Protein AF-A0A7Y5M8R0-F1 (afdb_monomer)

Structure (mmCIF, N/CA/C/O backbone):
data_AF-A0A7Y5M8R0-F1
#
_entry.id   AF-A0A7Y5M8R0-F1
#
loop_
_atom_site.group_PDB
_atom_site.id
_atom_site.type_symbol
_atom_site.label_atom_id
_atom_site.label_alt_id
_atom_site.label_comp_id
_atom_site.label_asym_id
_atom_site.label_entity_id
_atom_site.label_seq_id
_atom_site.pdbx_PDB_ins_code
_atom_site.Cartn_x
_atom_site.Cartn_y
_atom_site.Cartn_z
_atom_site.occupancy
_atom_site.B_iso_or_equiv
_atom_site.auth_seq_id
_atom_site.auth_comp_id
_atom_site.auth_asym_id
_atom_site.auth_atom_id
_atom_site.pdbx_PDB_model_num
ATOM 1 N N . MET A 1 1 ? 27.060 -22.465 -13.933 1.00 41.88 1 MET A N 1
ATOM 2 C CA . MET A 1 1 ? 26.010 -23.470 -13.664 1.00 41.88 1 MET A CA 1
ATOM 3 C C . MET A 1 1 ? 25.171 -22.949 -12.513 1.00 41.88 1 MET A C 1
ATOM 5 O O . MET A 1 1 ? 25.688 -22.866 -11.409 1.00 41.88 1 MET A O 1
ATOM 9 N N . ILE A 1 2 ? 23.947 -22.496 -12.781 1.00 38.47 2 ILE A N 1
ATOM 10 C CA . ILE A 1 2 ? 23.033 -21.971 -11.759 1.00 38.47 2 ILE A CA 1
ATOM 11 C C . ILE A 1 2 ? 21.896 -22.988 -11.660 1.00 38.47 2 ILE A C 1
ATOM 13 O O . ILE A 1 2 ? 21.140 -23.151 -12.614 1.00 38.47 2 ILE A O 1
ATOM 17 N N . SER A 1 3 ? 21.824 -23.717 -10.549 1.00 40.09 3 SER A N 1
ATOM 18 C CA . SER A 1 3 ? 20.768 -24.698 -10.295 1.00 40.09 3 SER A CA 1
ATOM 19 C C . SER A 1 3 ? 19.649 -24.031 -9.504 1.00 40.09 3 SER A C 1
ATOM 21 O O . SER A 1 3 ? 19.800 -23.750 -8.318 1.00 40.09 3 SER A O 1
ATOM 23 N N . ASN A 1 4 ? 18.526 -23.775 -10.170 1.00 38.38 4 ASN A N 1
ATOM 24 C CA . ASN A 1 4 ? 17.281 -23.347 -9.545 1.00 38.38 4 ASN A CA 1
ATOM 25 C C . ASN A 1 4 ? 16.578 -24.578 -8.951 1.00 38.38 4 ASN A C 1
ATOM 27 O O . ASN A 1 4 ? 15.996 -25.376 -9.687 1.00 38.38 4 ASN A O 1
ATOM 31 N N . VAL A 1 5 ? 16.644 -24.761 -7.630 1.00 44.31 5 VAL A N 1
ATOM 32 C CA . VAL A 1 5 ? 15.875 -25.808 -6.942 1.00 44.31 5 VAL A CA 1
ATOM 33 C C . VAL A 1 5 ? 14.442 -25.309 -6.771 1.00 44.31 5 VAL A C 1
ATOM 35 O O . VAL A 1 5 ? 14.124 -24.558 -5.857 1.00 44.31 5 VAL A O 1
ATOM 38 N N . THR A 1 6 ? 13.574 -25.723 -7.691 1.00 40.47 6 THR A N 1
ATOM 39 C CA . THR A 1 6 ? 12.118 -25.664 -7.526 1.00 40.47 6 THR A CA 1
ATOM 40 C C . THR A 1 6 ? 11.684 -26.905 -6.754 1.00 40.47 6 THR A C 1
ATOM 42 O O . THR A 1 6 ? 11.589 -27.989 -7.324 1.00 40.47 6 THR A O 1
ATOM 45 N N . SER A 1 7 ? 11.434 -26.772 -5.454 1.00 42.22 7 SER A N 1
ATOM 46 C CA . SER A 1 7 ? 10.767 -27.813 -4.667 1.00 42.22 7 SER A CA 1
ATOM 47 C C . SER A 1 7 ? 9.255 -27.600 -4.712 1.00 42.22 7 SER A C 1
ATOM 49 O O . SER A 1 7 ? 8.681 -26.898 -3.883 1.00 42.22 7 SER A O 1
ATOM 51 N N . SER A 1 8 ? 8.626 -28.221 -5.708 1.00 45.88 8 SER A N 1
ATOM 52 C CA . SER A 1 8 ? 7.204 -28.559 -5.687 1.00 45.88 8 SER A CA 1
ATOM 53 C C . SER A 1 8 ? 7.014 -29.805 -4.821 1.00 45.88 8 SER A C 1
ATOM 55 O O . SER A 1 8 ? 7.365 -30.901 -5.252 1.00 45.88 8 SER A O 1
ATOM 57 N N . THR A 1 9 ? 6.410 -29.650 -3.642 1.00 41.56 9 THR A N 1
ATOM 58 C CA . THR A 1 9 ? 5.812 -30.769 -2.901 1.00 41.56 9 THR A CA 1
ATOM 59 C C . THR A 1 9 ? 4.355 -30.442 -2.629 1.00 41.56 9 THR A C 1
ATOM 61 O O . THR A 1 9 ? 4.031 -29.489 -1.923 1.00 41.56 9 THR A O 1
ATOM 64 N N . ALA A 1 10 ? 3.486 -31.242 -3.236 1.00 45.47 10 ALA A N 1
ATOM 65 C CA . ALA A 1 10 ? 2.049 -31.195 -3.075 1.00 45.47 10 ALA A CA 1
ATOM 66 C C . ALA A 1 10 ? 1.599 -31.972 -1.820 1.00 45.47 10 ALA A C 1
ATOM 68 O O . ALA A 1 10 ? 2.139 -33.028 -1.505 1.00 45.47 10 ALA A O 1
ATOM 69 N N . THR A 1 11 ? 0.548 -31.441 -1.192 1.00 42.47 11 THR A N 1
ATOM 70 C CA . THR A 1 11 ? -0.554 -32.149 -0.515 1.00 42.47 11 THR A CA 1
ATOM 71 C C . THR A 1 11 ? -0.251 -33.002 0.724 1.00 42.47 11 THR A C 1
ATOM 73 O O . THR A 1 11 ? 0.111 -34.170 0.646 1.00 42.47 11 THR A O 1
ATOM 76 N N . GLY A 1 12 ? -0.618 -32.457 1.886 1.00 36.09 12 GLY A N 1
ATOM 77 C CA . GLY A 1 12 ? -0.886 -33.213 3.108 1.00 36.09 12 GLY A CA 1
ATOM 78 C C . GLY A 1 12 ? -1.803 -32.400 4.012 1.00 36.09 12 GLY A C 1
ATOM 79 O O . GLY A 1 12 ? -1.357 -31.462 4.663 1.00 36.09 12 GLY A O 1
ATOM 80 N N . GLY A 1 13 ? -3.100 -32.708 3.988 1.00 51.28 13 GLY A N 1
ATOM 81 C CA . GLY A 1 13 ? -4.104 -32.026 4.791 1.00 51.28 13 GLY A CA 1
ATOM 82 C C . GLY A 1 13 ? -3.885 -32.245 6.283 1.00 51.28 13 GLY A C 1
ATOM 83 O O . GLY A 1 13 ? -3.989 -33.361 6.781 1.00 51.28 13 GLY A O 1
ATOM 84 N N . THR A 1 14 ? -3.679 -31.153 7.003 1.00 36.19 14 THR A N 1
ATOM 85 C CA . THR A 1 14 ? -4.077 -31.028 8.399 1.00 36.19 14 THR A CA 1
ATOM 86 C C . THR A 1 14 ? -4.896 -29.753 8.498 1.00 36.19 14 THR A C 1
ATOM 88 O O . THR A 1 14 ? -4.378 -28.640 8.542 1.00 36.19 14 THR A O 1
ATOM 91 N N . SER A 1 15 ? -6.218 -29.918 8.486 1.00 46.97 15 SER A N 1
ATOM 92 C CA . SER A 1 15 ? -7.148 -28.900 8.957 1.00 46.97 15 SER A CA 1
ATOM 93 C C . SER A 1 15 ? -6.872 -28.678 10.442 1.00 46.97 15 SER A C 1
ATOM 95 O O . SER A 1 15 ? -7.525 -29.254 11.309 1.00 4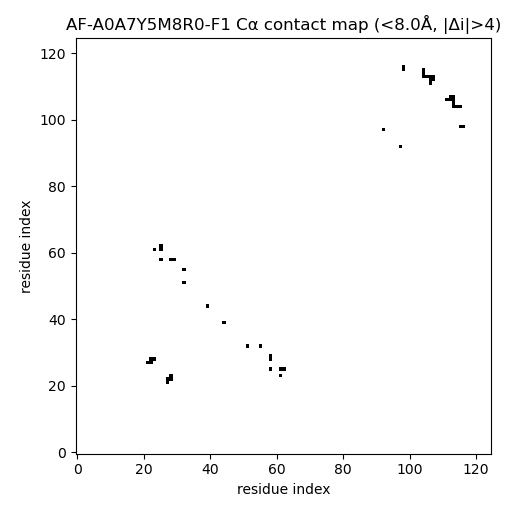6.97 15 SER A O 1
ATOM 97 N N . ALA A 1 16 ? -5.871 -27.853 10.742 1.00 42.53 16 ALA A N 1
ATOM 98 C CA . ALA A 1 16 ? -5.791 -27.174 12.014 1.00 42.53 16 ALA A CA 1
ATOM 99 C C . ALA A 1 16 ? -6.979 -26.212 12.031 1.00 42.53 16 ALA A C 1
ATOM 101 O O . ALA A 1 16 ? -6.909 -25.092 11.531 1.00 42.53 16 ALA A O 1
ATOM 102 N N . SER A 1 17 ? -8.108 -26.704 12.542 1.00 43.88 17 SER A N 1
ATOM 103 C CA . SER A 1 17 ? -9.172 -25.857 13.051 1.00 43.88 17 SER A CA 1
ATOM 104 C C . SER A 1 17 ? -8.525 -24.978 14.111 1.00 43.88 17 SER A C 1
ATOM 106 O O . SER A 1 17 ? -8.419 -25.372 15.272 1.00 43.88 17 SER A O 1
ATOM 108 N N . ALA A 1 18 ? -8.043 -23.809 13.696 1.00 46.41 18 ALA A N 1
ATOM 109 C CA . ALA A 1 18 ? -7.766 -22.718 14.596 1.00 46.41 18 ALA A CA 1
ATOM 110 C C . ALA A 1 18 ? -9.096 -22.445 15.297 1.00 46.41 18 ALA A C 1
ATOM 112 O O . ALA A 1 18 ? -10.004 -21.836 14.736 1.00 46.41 18 ALA A O 1
ATOM 113 N N . LYS A 1 19 ? -9.252 -22.988 16.508 1.00 43.91 19 LYS A N 1
ATOM 114 C CA . LYS A 1 19 ? -10.160 -22.402 17.478 1.00 43.91 19 LYS A CA 1
ATOM 115 C C . LYS A 1 19 ? -9.631 -20.990 17.659 1.00 43.91 19 LYS A C 1
ATOM 117 O O . LYS A 1 19 ? -8.659 -20.782 18.374 1.00 43.91 19 LYS A O 1
ATOM 122 N N . THR A 1 20 ? -10.218 -20.052 16.931 1.00 45.03 20 THR A N 1
ATOM 123 C CA . THR A 1 20 ? -10.141 -18.642 17.266 1.00 45.03 20 THR A CA 1
ATOM 124 C C . THR A 1 20 ? -10.709 -18.552 18.670 1.00 45.03 20 THR A C 1
ATOM 126 O O . THR A 1 20 ? -11.923 -18.648 18.858 1.00 45.03 20 THR A O 1
ATOM 129 N N . ASP A 1 21 ? -9.821 -18.503 19.661 1.00 45.25 21 ASP A N 1
ATOM 130 C CA . ASP A 1 21 ? -10.183 -18.235 21.038 1.00 45.25 21 ASP A CA 1
ATOM 131 C C . ASP A 1 21 ? -11.029 -16.964 21.033 1.00 45.25 21 ASP A C 1
ATOM 133 O O . ASP A 1 21 ? -10.542 -15.855 20.814 1.00 45.25 21 ASP A O 1
ATOM 137 N N . SER A 1 22 ? -12.330 -17.122 21.274 1.00 51.50 22 SER A N 1
ATOM 138 C CA . SER A 1 22 ? -13.305 -16.027 21.336 1.00 51.50 22 SER A CA 1
ATOM 139 C C . SER A 1 22 ? -13.037 -15.059 22.504 1.00 51.50 22 SER A C 1
ATOM 141 O O . SER A 1 22 ? -13.863 -14.206 22.811 1.00 51.50 22 SER A O 1
ATOM 143 N N . ALA A 1 23 ? -11.897 -15.209 23.184 1.00 51.47 23 ALA A N 1
ATOM 144 C CA . ALA A 1 23 ? -11.380 -14.322 24.213 1.00 51.47 23 ALA A CA 1
ATOM 145 C C . ALA A 1 23 ? -10.637 -13.101 23.638 1.00 51.47 23 ALA A C 1
ATOM 147 O O . ALA A 1 23 ? -10.483 -12.116 24.354 1.00 51.47 23 ALA A O 1
ATOM 148 N N . THR A 1 24 ? -10.202 -13.134 22.372 1.00 53.84 24 THR A N 1
ATOM 149 C CA . THR A 1 24 ? -9.476 -12.017 21.726 1.00 53.84 24 THR A CA 1
ATOM 150 C C . THR A 1 24 ? -10.305 -11.309 20.655 1.00 53.84 24 THR A C 1
ATOM 152 O O . THR A 1 24 ? -9.787 -10.447 19.954 1.00 53.84 24 THR A O 1
ATOM 155 N N . ASP A 1 25 ? -11.587 -11.652 20.511 1.00 66.38 25 ASP A N 1
ATOM 156 C CA . ASP A 1 25 ? -12.465 -10.962 19.572 1.00 66.38 25 ASP A CA 1
ATOM 157 C C . ASP A 1 25 ? -12.950 -9.635 20.196 1.00 66.38 25 ASP A C 1
ATOM 159 O O . ASP A 1 25 ? -13.729 -9.661 21.160 1.00 66.38 25 ASP A O 1
ATOM 163 N N . PRO A 1 26 ? -12.503 -8.470 19.686 1.00 63.50 26 PRO A N 1
ATOM 164 C CA . PRO A 1 26 ? -12.939 -7.172 20.191 1.00 63.50 26 PRO A CA 1
ATOM 165 C C . PRO A 1 26 ? -14.462 -7.000 20.108 1.00 63.50 26 PRO A C 1
ATOM 167 O O . PRO A 1 26 ? -15.041 -6.346 20.979 1.00 63.50 26 PRO A O 1
ATOM 170 N N . ALA A 1 27 ? -15.130 -7.647 19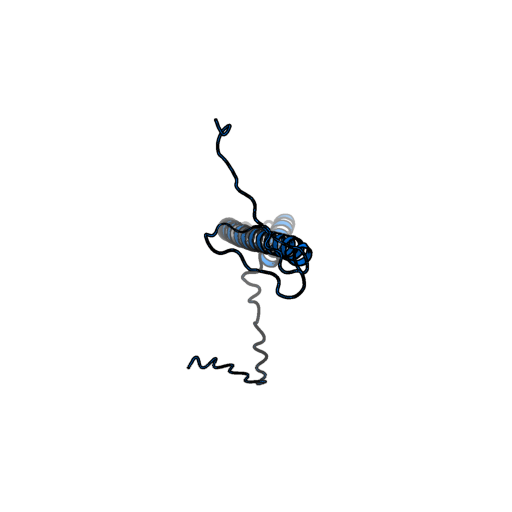.144 1.00 67.06 27 ALA A N 1
ATOM 171 C CA . ALA A 1 27 ? -16.586 -7.628 19.034 1.00 67.06 27 ALA A CA 1
ATOM 172 C C . ALA A 1 27 ? -17.254 -8.409 20.178 1.00 67.06 27 ALA A C 1
ATOM 174 O O . ALA A 1 27 ? -18.212 -7.928 20.781 1.00 67.06 27 ALA A O 1
ATOM 175 N N . ALA A 1 28 ? -16.707 -9.569 20.559 1.00 69.06 28 ALA A N 1
ATOM 176 C CA . ALA A 1 28 ? -17.214 -10.356 21.687 1.00 69.06 28 ALA A CA 1
ATOM 177 C C . ALA A 1 28 ? -17.009 -9.642 23.036 1.00 69.06 28 ALA A C 1
ATOM 179 O O . ALA A 1 28 ? -17.835 -9.758 23.949 1.00 69.06 28 ALA A O 1
ATOM 180 N N . ALA A 1 29 ? -15.916 -8.887 23.167 1.00 67.25 29 ALA A N 1
ATOM 181 C CA . ALA A 1 29 ? -15.633 -8.084 24.349 1.00 67.25 29 ALA A CA 1
ATOM 182 C C . ALA A 1 29 ? -16.568 -6.858 24.451 1.00 67.25 29 ALA A C 1
ATOM 184 O O . ALA A 1 29 ? -17.073 -6.555 25.535 1.00 67.25 29 ALA A O 1
ATOM 185 N N . GLN A 1 30 ? -16.879 -6.216 23.321 1.00 69.00 30 GLN A N 1
ATOM 186 C CA . GLN A 1 30 ? -17.858 -5.128 23.229 1.00 69.00 30 GLN A CA 1
ATOM 187 C C . GLN A 1 30 ? -19.297 -5.605 23.502 1.00 69.00 30 GLN A C 1
ATOM 189 O O . GLN A 1 30 ? -20.037 -4.948 24.237 1.00 69.00 30 GLN A O 1
ATOM 194 N N . ASP A 1 31 ? -19.670 -6.787 23.010 1.00 71.25 31 ASP A N 1
ATOM 195 C CA . AS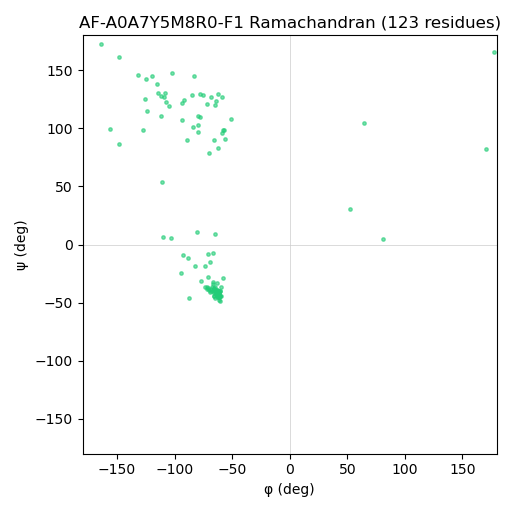P A 1 31 ? -20.965 -7.423 23.290 1.00 71.25 31 ASP A CA 1
ATOM 196 C C . ASP A 1 31 ? -21.133 -7.806 24.765 1.00 71.25 31 ASP A C 1
ATOM 198 O O . ASP A 1 31 ? -22.230 -7.699 25.324 1.00 71.25 31 ASP A O 1
ATOM 202 N N . ARG A 1 32 ? -20.056 -8.250 25.425 1.00 69.88 32 ARG A N 1
ATOM 203 C CA . ARG A 1 32 ? -20.056 -8.482 26.878 1.00 69.88 32 ARG A CA 1
ATOM 204 C C . ARG A 1 32 ? -20.218 -7.179 27.651 1.00 69.88 32 ARG A C 1
ATOM 206 O O . ARG A 1 32 ? -21.008 -7.156 28.589 1.00 69.88 32 ARG A O 1
ATOM 213 N N . PHE A 1 33 ? -19.549 -6.102 27.239 1.00 66.88 33 PHE A N 1
ATOM 214 C CA . PHE A 1 33 ? -19.731 -4.784 27.850 1.00 66.88 33 PHE A CA 1
ATOM 215 C C . PHE A 1 33 ? -21.179 -4.293 27.727 1.00 66.88 33 PHE A C 1
ATOM 217 O O . PHE A 1 33 ? -21.778 -3.916 28.730 1.00 66.88 33 PHE A O 1
ATOM 224 N N . LEU A 1 34 ? -21.782 -4.361 26.536 1.00 74.62 34 LEU A N 1
ATOM 225 C CA . LEU A 1 34 ? -23.179 -3.958 26.339 1.00 74.62 34 LEU A CA 1
ATOM 226 C C . LEU A 1 34 ? -24.153 -4.831 27.141 1.00 74.62 34 LEU A C 1
ATOM 228 O O . LEU A 1 34 ? -25.095 -4.308 27.733 1.00 74.62 34 LEU A O 1
ATOM 232 N N . LYS A 1 35 ? -23.910 -6.144 27.234 1.00 69.06 35 LYS A N 1
ATOM 233 C CA . LYS A 1 35 ? -24.698 -7.039 28.099 1.00 69.06 35 LYS A CA 1
ATOM 234 C C . LYS A 1 35 ? -24.561 -6.692 29.578 1.00 69.06 35 LYS A C 1
ATOM 236 O O . LYS A 1 35 ? -25.561 -6.740 30.286 1.00 69.06 35 LYS A O 1
ATOM 241 N N . LEU A 1 36 ? -23.369 -6.318 30.039 1.00 67.69 36 LEU A N 1
ATOM 242 C CA . LEU A 1 36 ? -23.140 -5.886 31.420 1.00 67.69 36 LEU A CA 1
ATOM 243 C C . LEU A 1 36 ? -23.753 -4.507 31.699 1.00 67.69 36 LEU A C 1
ATOM 245 O O . LEU A 1 36 ? -24.349 -4.329 32.754 1.00 67.69 36 LEU A O 1
ATOM 249 N N . LEU A 1 37 ? -23.714 -3.576 30.741 1.00 66.94 37 LEU A N 1
ATOM 250 C CA . LEU A 1 37 ? -24.390 -2.277 30.823 1.00 66.94 37 LEU A CA 1
ATOM 251 C C . LEU A 1 37 ? -25.915 -2.448 30.938 1.00 66.94 37 LEU A C 1
ATOM 253 O O . LEU A 1 37 ? -26.559 -1.828 31.781 1.00 66.94 37 LEU A O 1
ATOM 257 N N . VAL A 1 38 ? -26.494 -3.335 30.123 1.00 70.25 38 VAL A N 1
ATOM 258 C CA . VAL A 1 38 ? -27.927 -3.664 30.172 1.00 70.25 38 VAL A CA 1
ATOM 259 C C . VAL A 1 38 ? -28.277 -4.421 31.456 1.00 70.25 38 VAL A C 1
ATOM 261 O O . VAL A 1 38 ? -29.316 -4.150 32.050 1.00 70.25 38 VAL A O 1
ATOM 264 N N . ALA A 1 39 ? -27.412 -5.323 31.928 1.00 66.00 39 ALA A N 1
ATOM 265 C CA . ALA A 1 39 ? -27.602 -6.033 33.192 1.00 66.00 39 ALA A CA 1
ATOM 266 C C . ALA A 1 39 ? -27.531 -5.099 34.413 1.00 66.00 39 ALA A C 1
ATOM 268 O O . ALA A 1 39 ? -28.332 -5.256 35.327 1.00 66.00 39 ALA A O 1
ATOM 269 N N . GLN A 1 40 ? -26.650 -4.094 34.415 1.00 57.16 40 GLN A N 1
ATOM 270 C CA . GLN A 1 40 ? -26.559 -3.069 35.468 1.00 57.16 40 GLN A CA 1
ATOM 271 C C . GLN A 1 40 ? -27.788 -2.152 35.508 1.00 57.16 40 GLN A C 1
ATOM 273 O O . GLN A 1 40 ? -28.204 -1.724 36.582 1.00 57.16 40 GLN A O 1
ATOM 278 N N . LEU A 1 41 ? -28.401 -1.895 34.349 1.00 64.81 41 LEU A N 1
ATOM 279 C CA . LEU A 1 41 ? -29.673 -1.175 34.241 1.00 64.81 41 LEU A CA 1
ATOM 280 C C . LEU A 1 41 ? -30.854 -2.024 34.759 1.00 64.81 41 LEU A C 1
ATOM 282 O O . LEU A 1 41 ? -31.836 -1.470 35.246 1.00 64.81 41 LEU A O 1
ATOM 286 N N . ASN A 1 42 ? -30.748 -3.359 34.688 1.00 59.16 42 ASN A N 1
ATOM 287 C CA . ASN A 1 42 ? -31.797 -4.307 35.090 1.00 59.16 42 ASN A CA 1
ATOM 288 C C . ASN A 1 42 ? -31.665 -4.836 36.532 1.00 59.16 42 ASN A C 1
ATOM 290 O O . ASN A 1 42 ? -32.661 -5.267 37.106 1.00 59.16 42 ASN A O 1
ATOM 294 N N . ASN A 1 43 ? -30.466 -4.845 37.124 1.00 57.00 43 ASN A N 1
ATOM 295 C CA . ASN A 1 43 ? -30.223 -5.420 38.449 1.00 57.00 43 ASN A CA 1
ATOM 296 C C . ASN A 1 43 ? -29.103 -4.655 39.180 1.00 57.00 43 ASN A C 1
ATOM 298 O O . ASN A 1 43 ? -27.930 -5.020 39.099 1.00 57.00 43 ASN A O 1
ATOM 302 N N . GLN A 1 44 ? -29.459 -3.574 39.883 1.00 55.78 44 GLN A N 1
ATOM 303 C CA . GLN A 1 44 ? -28.542 -2.852 40.773 1.00 55.78 44 GLN A CA 1
ATOM 304 C C . GLN A 1 44 ? -28.222 -3.699 42.017 1.00 55.78 44 GLN A C 1
ATOM 306 O O . GLN A 1 44 ? -28.783 -3.467 43.086 1.00 55.78 44 GLN A O 1
ATOM 311 N N . ASP A 1 45 ? -27.325 -4.677 41.879 1.00 58.31 45 ASP A N 1
ATOM 312 C CA . ASP A 1 45 ? -26.662 -5.331 43.011 1.00 58.31 45 ASP A CA 1
ATOM 313 C C . ASP A 1 45 ? -25.203 -4.813 43.112 1.00 58.31 45 ASP A C 1
ATOM 315 O O . ASP A 1 45 ? -24.451 -4.928 42.138 1.00 58.31 45 ASP A O 1
ATOM 319 N N . PRO A 1 46 ? -24.779 -4.176 44.225 1.00 53.97 46 PRO A N 1
ATOM 320 C CA . PRO A 1 46 ? -23.636 -3.251 44.265 1.00 53.97 46 PRO A CA 1
ATOM 321 C C . PRO A 1 46 ? -22.238 -3.890 44.342 1.00 53.97 46 PRO A C 1
ATOM 323 O O . PRO A 1 46 ? -21.266 -3.186 44.618 1.00 53.97 46 PRO A O 1
ATOM 326 N N . MET A 1 47 ? -22.088 -5.201 44.146 1.00 53.44 47 MET A N 1
ATOM 327 C CA . MET A 1 47 ? -20.863 -5.932 44.516 1.00 53.44 47 MET A CA 1
ATOM 328 C C . MET A 1 47 ? -20.023 -6.440 43.333 1.00 53.44 47 MET A C 1
ATOM 330 O O . MET A 1 47 ? -19.683 -7.618 43.273 1.00 53.44 47 MET A O 1
ATOM 334 N N . ASN A 1 48 ? -19.660 -5.541 42.405 1.00 54.56 48 ASN A N 1
ATOM 335 C CA . ASN A 1 48 ? -18.279 -5.385 41.886 1.00 54.56 48 ASN A CA 1
ATOM 336 C C . ASN A 1 48 ? -18.208 -4.435 40.667 1.00 54.56 48 ASN A C 1
ATOM 338 O O . ASN A 1 48 ? -18.107 -4.873 39.520 1.00 54.56 48 ASN A O 1
ATOM 342 N N . PRO A 1 49 ? -18.178 -3.109 40.883 1.00 54.03 49 PRO A N 1
ATOM 343 C CA . PRO A 1 49 ? -17.859 -2.150 39.822 1.00 54.03 49 PRO A CA 1
ATOM 344 C C . PRO A 1 49 ? -16.373 -2.168 39.388 1.00 54.03 49 PRO A C 1
ATOM 346 O O . PRO A 1 49 ? -16.028 -1.540 38.390 1.00 54.03 49 PRO A O 1
ATOM 349 N N . LEU A 1 50 ? -15.494 -2.892 40.096 1.00 55.09 50 LEU A N 1
ATOM 350 C CA . LEU A 1 50 ? -14.040 -2.908 39.860 1.00 55.09 50 LEU A CA 1
ATOM 351 C C . LEU A 1 50 ? -13.594 -3.747 38.645 1.00 55.09 50 LEU A C 1
ATOM 353 O O . LEU A 1 50 ? -12.636 -3.365 37.977 1.00 55.09 50 LEU A O 1
ATOM 357 N N . ASP A 1 51 ? -14.302 -4.830 38.307 1.00 60.75 51 ASP A N 1
ATOM 358 C CA . ASP A 1 51 ? -13.947 -5.718 37.180 1.00 60.75 51 ASP A CA 1
ATOM 359 C C . ASP A 1 51 ? -14.208 -5.050 35.810 1.00 60.75 51 ASP A C 1
ATOM 361 O O . ASP A 1 51 ? -13.411 -5.123 34.873 1.00 60.75 51 ASP A O 1
ATOM 365 N N . ASN A 1 52 ? -15.282 -4.257 35.721 1.00 58.50 52 ASN A N 1
ATOM 366 C CA . ASN A 1 52 ? -15.702 -3.599 34.480 1.00 58.50 52 ASN A CA 1
ATOM 367 C C . ASN A 1 52 ? -14.713 -2.524 34.003 1.00 58.50 52 ASN A C 1
ATOM 369 O O . ASN A 1 52 ? -14.476 -2.388 32.801 1.00 58.50 52 ASN A O 1
ATOM 373 N N . ALA A 1 53 ? -14.101 -1.771 34.922 1.00 64.25 53 ALA A N 1
ATOM 374 C CA . ALA A 1 53 ? -13.114 -0.748 34.569 1.00 64.25 53 ALA A CA 1
ATOM 375 C C . ALA A 1 53 ? -11.803 -1.372 34.055 1.00 64.25 53 ALA A C 1
ATOM 377 O O . ALA A 1 53 ? -11.210 -0.888 33.086 1.00 64.25 53 ALA A O 1
ATOM 378 N N . GLN A 1 54 ? -11.374 -2.479 34.666 1.00 65.94 54 GLN A N 1
ATOM 379 C CA . GLN A 1 54 ? -10.134 -3.169 34.313 1.00 65.94 54 GLN A CA 1
ATOM 380 C C . GLN A 1 54 ? -10.263 -3.939 32.988 1.00 65.94 54 GLN A C 1
ATOM 382 O O . GLN A 1 54 ? -9.331 -3.925 32.176 1.00 65.94 54 GLN A O 1
ATOM 387 N N . MET A 1 55 ? -11.436 -4.523 32.721 1.00 67.75 55 MET A N 1
ATOM 388 C CA . MET A 1 55 ? -11.769 -5.137 31.433 1.00 67.75 55 MET A CA 1
ATOM 389 C C . MET A 1 55 ? -11.908 -4.090 30.317 1.00 67.75 55 MET A C 1
ATOM 391 O O . MET A 1 55 ? -11.381 -4.294 29.227 1.00 67.75 55 MET A O 1
ATOM 395 N N . THR A 1 56 ? -12.519 -2.929 30.585 1.00 72.81 56 THR A N 1
ATOM 396 C CA . THR A 1 56 ? -12.625 -1.832 29.598 1.00 72.81 56 THR A CA 1
ATOM 397 C C . THR A 1 56 ? -11.250 -1.292 29.194 1.00 72.81 56 THR A C 1
ATOM 399 O O . THR A 1 56 ? -11.007 -1.045 28.013 1.00 72.81 56 THR A O 1
ATOM 402 N N . SER A 1 57 ? -10.321 -1.163 30.148 1.00 77.12 57 SER A N 1
ATOM 403 C CA . SER A 1 57 ? -8.935 -0.762 29.865 1.00 77.12 57 SER A CA 1
ATOM 404 C C . SER A 1 57 ? -8.211 -1.774 28.966 1.00 77.12 57 SER A C 1
ATOM 406 O O . SER A 1 57 ? -7.557 -1.392 27.994 1.00 77.12 57 SER A O 1
ATOM 408 N N . GLN A 1 58 ? -8.394 -3.074 29.219 1.00 66.44 58 GLN A N 1
ATOM 409 C CA . GLN A 1 58 ? -7.854 -4.132 28.356 1.00 66.44 58 GLN A CA 1
ATOM 410 C C . GLN A 1 58 ? -8.501 -4.141 26.963 1.00 66.44 58 GLN A C 1
ATOM 412 O O . GLN A 1 58 ? -7.793 -4.300 25.973 1.00 66.44 58 GLN A O 1
ATOM 417 N N . ILE A 1 59 ? -9.808 -3.886 26.849 1.00 74.62 59 ILE A N 1
ATOM 418 C CA . ILE A 1 59 ? -10.485 -3.751 25.548 1.00 74.62 59 ILE A CA 1
ATOM 419 C C . ILE A 1 59 ? -9.957 -2.541 24.777 1.00 74.62 59 ILE A C 1
ATOM 421 O O . ILE A 1 59 ? -9.715 -2.646 23.579 1.00 74.62 59 ILE A O 1
ATOM 425 N N . ALA A 1 60 ? -9.739 -1.403 25.437 1.00 78.06 60 ALA A N 1
ATOM 426 C CA . ALA A 1 60 ? -9.168 -0.227 24.786 1.00 78.06 60 ALA A CA 1
ATOM 427 C C . ALA A 1 60 ? -7.765 -0.522 24.225 1.00 78.06 60 ALA A C 1
ATOM 429 O O . ALA A 1 60 ? -7.452 -0.131 23.098 1.00 78.06 60 ALA A O 1
ATOM 430 N N . GLN A 1 61 ? -6.945 -1.272 24.970 1.00 78.31 61 GLN A N 1
ATOM 431 C CA . GLN A 1 61 ? -5.635 -1.727 24.499 1.00 78.31 61 GLN A CA 1
ATOM 432 C C . GLN A 1 61 ? -5.759 -2.687 23.306 1.00 78.31 61 GLN A C 1
ATOM 434 O O . GLN A 1 61 ? -5.087 -2.479 22.296 1.00 78.31 61 GLN A O 1
ATOM 439 N N . ILE A 1 62 ? -6.660 -3.675 23.370 1.00 79.88 62 ILE A N 1
ATOM 440 C CA . ILE A 1 62 ? -6.912 -4.623 22.271 1.00 79.88 62 ILE A CA 1
ATOM 441 C C . ILE A 1 62 ? -7.407 -3.885 21.020 1.00 79.88 62 ILE A C 1
ATOM 443 O O . ILE A 1 62 ? -6.830 -4.060 19.953 1.00 79.88 62 ILE A O 1
ATOM 447 N N . ASN A 1 63 ? -8.388 -2.988 21.146 1.00 78.25 63 ASN A N 1
ATOM 448 C CA . ASN A 1 63 ? -8.913 -2.188 20.035 1.00 78.25 63 ASN A CA 1
ATOM 449 C C . ASN A 1 63 ? -7.837 -1.315 19.388 1.00 78.25 63 ASN A C 1
ATOM 451 O O . ASN A 1 63 ? -7.823 -1.159 18.169 1.00 78.25 63 ASN A O 1
ATOM 455 N N . THR A 1 64 ? -6.916 -0.770 20.184 1.00 84.75 64 THR A N 1
ATOM 456 C CA . THR A 1 64 ? -5.792 0.009 19.652 1.00 84.75 64 THR A CA 1
ATOM 457 C C . THR A 1 64 ? -4.858 -0.880 18.829 1.00 84.75 64 THR A C 1
ATOM 459 O O . THR A 1 64 ? -4.484 -0.513 17.718 1.00 84.75 64 THR A O 1
ATOM 462 N N . VAL A 1 65 ? -4.527 -2.078 19.320 1.00 84.12 65 VAL A N 1
ATOM 463 C CA . VAL A 1 65 ? -3.679 -3.041 18.595 1.00 84.12 65 VAL A CA 1
ATOM 464 C C . VAL A 1 65 ? -4.364 -3.550 17.324 1.00 84.12 65 VAL A C 1
ATOM 466 O O . VAL A 1 65 ? -3.739 -3.575 16.264 1.00 84.12 65 VAL A O 1
ATOM 469 N N . THR A 1 66 ? -5.651 -3.894 17.393 1.00 82.12 66 THR A N 1
ATOM 470 C CA . THR A 1 66 ? -6.441 -4.309 16.226 1.00 82.12 66 THR A CA 1
ATOM 471 C C . THR A 1 66 ? -6.564 -3.177 15.208 1.00 82.12 66 THR A C 1
ATOM 473 O O . THR A 1 66 ? -6.411 -3.414 14.010 1.00 82.12 66 THR A O 1
ATOM 476 N N . GLY A 1 67 ? -6.762 -1.938 15.665 1.00 85.19 67 GLY A N 1
ATOM 477 C CA . GLY A 1 67 ? -6.758 -0.756 14.806 1.00 85.19 67 GLY A CA 1
ATOM 478 C C . GLY A 1 67 ? -5.419 -0.574 14.089 1.00 85.19 67 GLY A C 1
ATOM 479 O O . GLY A 1 67 ? -5.393 -0.368 12.878 1.00 85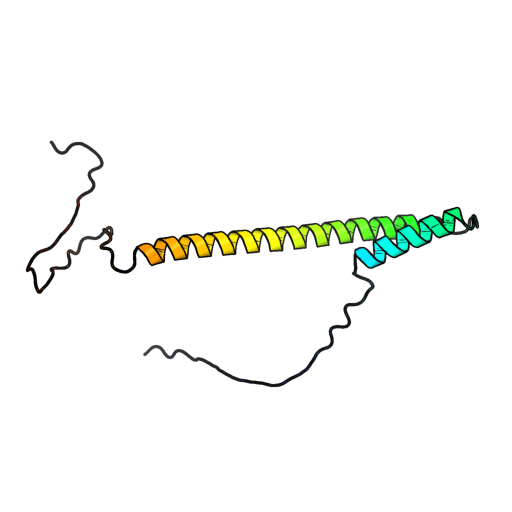.19 67 GLY A O 1
ATOM 480 N N . ILE A 1 68 ? -4.295 -0.741 14.795 1.00 90.25 68 ILE A N 1
ATOM 481 C CA . ILE A 1 68 ? -2.953 -0.694 14.192 1.00 90.25 68 ILE A CA 1
ATOM 482 C C . ILE A 1 68 ? -2.756 -1.829 13.175 1.00 90.25 68 ILE A C 1
ATOM 484 O O . ILE A 1 68 ? -2.192 -1.594 12.107 1.00 90.25 68 ILE A O 1
ATOM 488 N N . GLN A 1 69 ? -3.238 -3.042 13.457 1.00 87.06 69 GLN A N 1
ATOM 489 C CA . GLN A 1 69 ? -3.184 -4.155 12.501 1.00 87.06 69 GLN A CA 1
ATOM 490 C C . GLN A 1 69 ? -4.005 -3.871 11.238 1.00 87.06 69 GLN A C 1
ATOM 492 O O . GLN A 1 69 ? -3.503 -4.079 10.135 1.00 87.06 69 GLN A O 1
ATOM 497 N N . GLN A 1 70 ? -5.223 -3.339 11.374 1.00 90.00 70 GLN A N 1
ATOM 498 C CA . GLN A 1 70 ? -6.043 -2.934 10.226 1.00 90.00 70 GLN A CA 1
ATOM 499 C C . GLN A 1 70 ? -5.381 -1.819 9.412 1.00 90.00 70 GLN A C 1
ATOM 501 O O . GLN A 1 70 ? -5.397 -1.862 8.180 1.00 90.00 70 GLN A O 1
ATOM 506 N N . LEU A 1 71 ? -4.753 -0.846 10.078 1.00 91.50 71 LEU A N 1
ATOM 507 C CA . LEU A 1 71 ? -3.974 0.189 9.401 1.00 91.50 71 LEU A CA 1
ATOM 508 C C . LEU A 1 71 ? -2.794 -0.417 8.636 1.00 91.50 71 LEU A C 1
ATOM 510 O O . LEU A 1 71 ? -2.569 -0.050 7.485 1.00 91.50 71 LEU A O 1
ATOM 514 N N . ASN A 1 72 ? -2.071 -1.367 9.231 1.00 92.62 72 ASN A N 1
ATOM 515 C CA . ASN A 1 72 ? -0.956 -2.036 8.564 1.00 92.62 72 ASN A CA 1
ATOM 516 C C . ASN A 1 72 ? -1.415 -2.796 7.309 1.00 92.62 72 ASN A C 1
ATOM 518 O O . ASN A 1 72 ? -0.809 -2.642 6.249 1.00 92.62 72 ASN A O 1
ATOM 522 N N . GLU A 1 73 ? -2.522 -3.537 7.400 1.00 93.56 73 GLU A N 1
ATOM 523 C CA . GLU A 1 73 ? -3.087 -4.262 6.258 1.00 93.56 73 GLU A CA 1
ATOM 524 C C . GLU A 1 73 ? -3.567 -3.302 5.160 1.00 93.56 73 GLU A C 1
ATOM 526 O O . GLU A 1 73 ? -3.312 -3.527 3.979 1.00 93.56 73 GLU A O 1
ATOM 531 N N . THR A 1 74 ? -4.172 -2.173 5.539 1.00 93.94 74 THR A N 1
ATOM 532 C CA . THR A 1 74 ? -4.590 -1.130 4.587 1.00 93.94 74 THR A CA 1
ATOM 533 C C . THR A 1 74 ? -3.388 -0.533 3.852 1.00 93.94 74 THR A C 1
ATOM 535 O O . THR A 1 74 ? -3.413 -0.392 2.629 1.00 93.94 74 THR A O 1
ATOM 538 N N . VAL A 1 75 ? -2.306 -0.221 4.574 1.00 94.75 75 VAL A N 1
ATOM 539 C CA . VAL A 1 75 ? -1.061 0.302 3.983 1.00 94.75 75 VAL A CA 1
ATOM 540 C C . VAL A 1 75 ? -0.415 -0.730 3.057 1.00 94.75 75 VAL A C 1
ATOM 542 O O . VAL A 1 75 ? 0.046 -0.382 1.969 1.00 94.75 75 VAL A O 1
ATOM 545 N N . LYS A 1 76 ? -0.419 -2.008 3.442 1.00 94.06 76 LYS A N 1
ATOM 5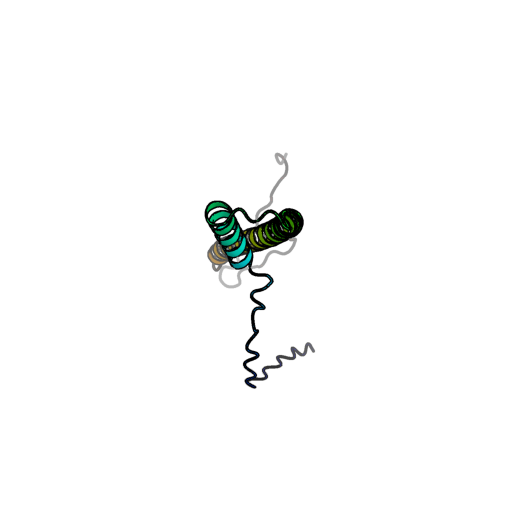46 C CA . LYS A 1 76 ? 0.081 -3.104 2.605 1.00 94.06 76 LYS A CA 1
ATOM 547 C C . LYS A 1 76 ? -0.753 -3.276 1.332 1.00 94.06 76 LYS A C 1
ATOM 549 O O . LYS A 1 76 ? -0.184 -3.439 0.252 1.00 94.06 76 LYS A O 1
ATOM 554 N N . GLY A 1 77 ? -2.079 -3.184 1.440 1.00 94.06 77 GLY A N 1
ATOM 555 C CA . GLY A 1 77 ? -2.991 -3.198 0.296 1.00 94.06 77 GLY A CA 1
ATOM 556 C C . GLY A 1 77 ? -2.733 -2.037 -0.666 1.00 94.06 77 GLY A C 1
ATOM 557 O O . GLY A 1 77 ? -2.628 -2.250 -1.876 1.00 94.06 77 GLY A O 1
ATOM 558 N N . LEU A 1 78 ? -2.529 -0.831 -0.129 1.00 94.00 78 LEU A N 1
ATOM 559 C CA . LEU A 1 78 ? -2.183 0.351 -0.919 1.00 94.00 78 LEU A CA 1
ATOM 560 C C . LEU A 1 78 ? -0.841 0.179 -1.648 1.00 94.00 78 LEU A C 1
ATOM 562 O O . LEU A 1 78 ? -0.748 0.463 -2.841 1.00 94.00 78 LEU A O 1
ATOM 566 N N . ALA A 1 79 ? 0.187 -0.335 -0.967 1.00 93.44 79 ALA A N 1
ATOM 567 C CA . ALA A 1 79 ? 1.479 -0.630 -1.588 1.00 93.44 79 ALA A CA 1
ATOM 568 C C . ALA A 1 79 ? 1.349 -1.659 -2.727 1.00 93.44 79 ALA A C 1
ATOM 570 O O . ALA A 1 79 ? 1.961 -1.496 -3.784 1.00 93.44 79 ALA A O 1
ATOM 571 N N . GLY A 1 8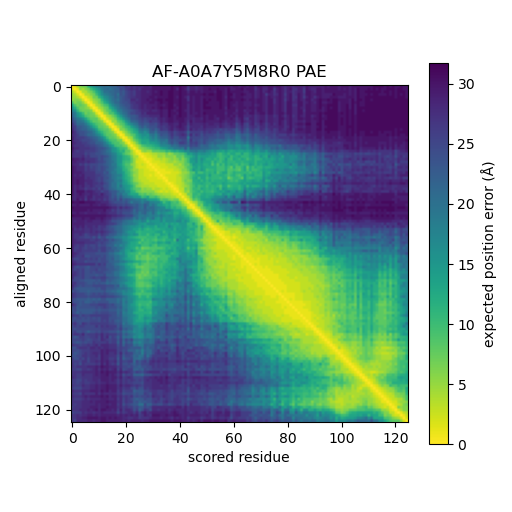0 ? 0.506 -2.683 -2.549 1.00 93.25 80 GLY A N 1
ATOM 572 C CA . GLY A 1 80 ? 0.188 -3.658 -3.594 1.00 93.25 80 GLY A CA 1
ATOM 573 C C . GLY A 1 80 ? -0.497 -3.032 -4.814 1.00 93.25 80 GLY A C 1
ATOM 574 O O . GLY A 1 80 ? -0.132 -3.341 -5.948 1.00 93.25 80 GLY A O 1
ATOM 575 N N . GLN A 1 81 ? -1.439 -2.108 -4.602 1.00 93.12 81 GLN A N 1
ATOM 576 C CA . GLN A 1 81 ? -2.072 -1.350 -5.689 1.00 93.12 81 GLN A CA 1
ATOM 577 C C . GLN A 1 81 ? -1.072 -0.471 -6.445 1.00 93.12 81 GLN A C 1
ATOM 579 O O . GLN A 1 81 ? -1.068 -0.487 -7.677 1.00 93.12 81 GLN A O 1
ATOM 584 N N . PHE A 1 82 ? -0.182 0.228 -5.737 1.00 92.94 82 PHE A N 1
ATOM 585 C CA . PHE A 1 82 ? 0.884 1.011 -6.369 1.00 92.94 82 PHE A CA 1
ATOM 586 C C . PHE A 1 82 ? 1.810 0.137 -7.223 1.00 92.94 82 PHE A C 1
ATOM 588 O O . PHE A 1 82 ? 2.105 0.488 -8.366 1.00 92.94 82 PHE A O 1
ATOM 595 N N . ALA A 1 83 ? 2.218 -1.029 -6.714 1.00 90.56 83 ALA A N 1
ATOM 596 C CA . ALA A 1 83 ? 3.034 -1.975 -7.472 1.00 90.56 83 ALA A CA 1
ATOM 597 C C . ALA A 1 83 ? 2.308 -2.475 -8.734 1.00 90.56 83 ALA A C 1
ATOM 599 O O . ALA A 1 83 ? 2.901 -2.532 -9.813 1.00 90.56 83 ALA A O 1
ATOM 600 N N . ALA A 1 84 ? 1.009 -2.774 -8.635 1.00 90.00 84 ALA A N 1
ATOM 601 C CA . ALA A 1 84 ? 0.196 -3.161 -9.785 1.00 90.00 84 ALA A CA 1
ATOM 602 C C . ALA A 1 84 ? 0.082 -2.030 -10.826 1.00 90.00 84 ALA A C 1
ATOM 604 O O . ALA A 1 84 ? 0.184 -2.289 -12.025 1.00 90.00 84 ALA A O 1
ATOM 605 N N . GLN A 1 85 ? -0.066 -0.773 -10.395 1.00 90.94 85 GLN A N 1
ATOM 606 C CA . GLN A 1 85 ? -0.058 0.384 -11.300 1.00 90.94 85 GLN A CA 1
ATOM 607 C C . GLN A 1 85 ? 1.284 0.546 -12.021 1.00 90.94 85 GLN A C 1
ATOM 609 O O . GLN A 1 85 ? 1.299 0.788 -13.229 1.00 90.94 85 GLN A O 1
ATOM 614 N N . GLN A 1 86 ? 2.400 0.369 -11.314 1.00 88.06 86 GLN A N 1
ATOM 615 C CA . GLN A 1 86 ? 3.732 0.437 -11.913 1.00 88.06 86 GLN A CA 1
ATOM 616 C C . GLN A 1 86 ? 3.957 -0.699 -12.920 1.00 88.06 86 GLN A C 1
ATOM 618 O O . GLN A 1 86 ? 4.506 -0.473 -13.999 1.00 88.06 86 GLN A O 1
ATOM 623 N N . LEU A 1 87 ? 3.459 -1.904 -12.623 1.00 88.38 87 LEU A N 1
ATOM 624 C CA . LEU A 1 87 ? 3.488 -3.024 -13.561 1.00 88.38 87 LEU A CA 1
ATOM 625 C C . LEU A 1 87 ? 2.646 -2.741 -14.811 1.00 88.38 87 LEU A C 1
ATOM 627 O O . LEU A 1 87 ? 3.095 -3.032 -15.916 1.00 88.38 87 LEU A O 1
ATOM 631 N N . MET A 1 88 ? 1.462 -2.137 -14.671 1.00 88.88 88 MET A N 1
ATOM 632 C CA . MET A 1 88 ? 0.652 -1.734 -15.827 1.00 88.88 88 MET A CA 1
ATOM 633 C C . MET A 1 88 ? 1.383 -0.704 -16.700 1.00 88.88 88 MET A C 1
ATOM 635 O O . MET A 1 88 ? 1.410 -0.856 -17.922 1.00 88.88 88 MET A O 1
ATOM 639 N N . GLN A 1 89 ? 2.042 0.292 -16.099 1.00 85.56 89 GLN A N 1
ATOM 640 C CA . GLN A 1 89 ? 2.881 1.245 -16.838 1.00 85.56 89 GLN A CA 1
ATOM 641 C C . GLN A 1 89 ? 4.054 0.553 -17.550 1.00 85.56 89 GLN A C 1
ATOM 643 O O . GLN A 1 89 ? 4.323 0.855 -18.711 1.00 85.56 89 GLN A O 1
ATOM 648 N N . GLY A 1 90 ? 4.703 -0.415 -16.898 1.00 81.81 90 GLY A N 1
ATOM 649 C CA . GLY A 1 90 ? 5.752 -1.236 -17.509 1.00 81.81 90 GLY A CA 1
ATOM 650 C C . GLY A 1 90 ? 5.236 -2.115 -18.652 1.00 81.81 90 GLY A C 1
ATOM 651 O O . GLY A 1 90 ? 5.881 -2.215 -19.692 1.00 81.81 90 GLY A O 1
ATOM 652 N N . SER A 1 91 ? 4.040 -2.693 -18.519 1.00 85.44 91 SER A N 1
ATOM 653 C CA . SER A 1 91 ? 3.421 -3.511 -19.569 1.00 85.44 91 SER A CA 1
ATOM 654 C C . SER A 1 91 ? 3.124 -2.703 -20.835 1.00 85.44 91 SER A C 1
ATOM 656 O O . SER A 1 91 ? 3.292 -3.210 -21.939 1.00 85.44 91 SER A O 1
ATOM 658 N N . ALA A 1 92 ? 2.788 -1.417 -20.691 1.00 83.38 92 ALA A N 1
ATOM 659 C CA . ALA A 1 92 ? 2.605 -0.508 -21.820 1.00 83.38 92 ALA A CA 1
ATOM 660 C C . ALA A 1 92 ? 3.918 -0.170 -22.553 1.00 83.38 92 ALA A C 1
ATOM 662 O O . ALA A 1 92 ? 3.868 0.357 -23.665 1.00 83.38 92 ALA A O 1
ATOM 663 N N . MET A 1 93 ? 5.079 -0.455 -21.951 1.00 84.12 93 MET A N 1
ATOM 664 C CA . MET A 1 93 ? 6.394 -0.320 -22.589 1.00 84.12 93 MET A CA 1
ATOM 665 C C . MET A 1 93 ? 6.822 -1.585 -23.344 1.00 84.12 93 MET A C 1
ATOM 667 O O . MET A 1 93 ? 7.771 -1.530 -24.123 1.00 84.12 93 MET A O 1
ATOM 671 N N . VAL A 1 94 ? 6.131 -2.718 -23.170 1.00 85.56 94 VAL A N 1
ATOM 672 C CA . VAL A 1 94 ? 6.418 -3.937 -23.938 1.00 85.56 94 VAL A CA 1
ATOM 673 C C . VAL A 1 94 ? 6.131 -3.671 -25.417 1.00 85.56 94 VAL A C 1
ATOM 675 O O . VAL A 1 94 ? 5.032 -3.266 -25.787 1.00 85.56 94 VAL A O 1
ATOM 678 N N . GLY A 1 95 ? 7.140 -3.876 -26.266 1.00 81.50 95 GLY A N 1
ATOM 679 C CA . GLY A 1 95 ? 7.058 -3.582 -27.700 1.00 81.50 95 GLY A CA 1
ATOM 680 C C . GLY A 1 95 ? 7.283 -2.110 -28.068 1.00 81.50 95 GLY A C 1
ATOM 681 O O . GLY A 1 95 ? 7.157 -1.762 -29.239 1.00 81.50 95 GLY A O 1
ATOM 682 N N . ARG A 1 96 ? 7.631 -1.243 -27.107 1.00 84.25 96 ARG A N 1
ATOM 683 C CA . ARG A 1 96 ? 8.086 0.131 -27.370 1.00 84.25 96 ARG A CA 1
ATOM 684 C C . ARG A 1 96 ? 9.604 0.230 -27.237 1.00 84.25 96 ARG A C 1
ATOM 686 O O . ARG A 1 96 ? 10.205 -0.434 -26.398 1.00 84.25 96 ARG A O 1
ATOM 693 N N . GLN A 1 97 ? 10.213 1.103 -28.036 1.00 81.19 97 GLN A N 1
ATOM 694 C CA . GLN A 1 97 ? 11.622 1.458 -27.887 1.00 81.19 97 GLN A CA 1
ATOM 695 C C . GLN A 1 97 ? 11.775 2.397 -26.683 1.00 81.19 97 GLN A C 1
ATOM 697 O O . GLN A 1 97 ? 11.083 3.413 -26.604 1.00 81.19 97 GLN A O 1
ATOM 702 N N . VAL A 1 98 ? 12.685 2.080 -25.764 1.00 83.38 98 VAL A N 1
ATOM 703 C CA . VAL A 1 98 ? 13.052 2.961 -24.647 1.00 83.38 98 VAL A CA 1
ATOM 704 C C . VAL A 1 98 ? 14.510 3.383 -24.785 1.00 83.38 98 VAL A C 1
ATOM 706 O O . VAL A 1 98 ? 15.364 2.580 -25.157 1.00 83.38 98 VAL A O 1
ATOM 709 N N . LEU A 1 99 ? 14.786 4.657 -24.511 1.00 86.25 99 LEU A N 1
ATOM 710 C CA . LEU A 1 99 ? 16.144 5.184 -24.415 1.00 86.25 99 LEU A CA 1
ATOM 711 C C . LEU A 1 99 ? 16.646 4.920 -22.996 1.00 86.25 99 LEU A C 1
ATOM 713 O O . LEU A 1 99 ? 15.959 5.235 -22.025 1.00 86.25 99 LEU A O 1
ATOM 717 N N . VAL A 1 100 ? 17.828 4.324 -22.887 1.00 85.19 100 VAL A N 1
ATOM 718 C CA . VAL A 1 100 ? 18.485 4.037 -21.611 1.00 85.19 100 VAL A CA 1
ATOM 719 C C . VAL A 1 100 ? 19.862 4.671 -21.659 1.00 85.19 100 VAL A C 1
ATOM 721 O O . VAL A 1 100 ? 20.506 4.681 -22.708 1.00 85.19 100 VAL A O 1
ATOM 724 N N . GLU A 1 101 ? 20.305 5.214 -20.533 1.00 86.88 101 GLU A N 1
ATOM 725 C CA . GLU A 1 101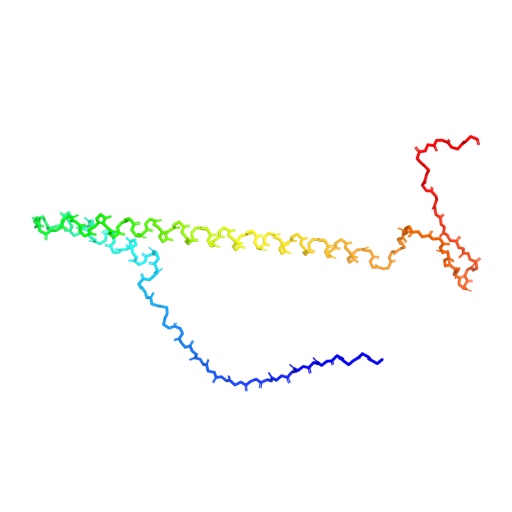 ? 21.650 5.755 -20.418 1.00 86.88 101 GLU A CA 1
ATOM 726 C C . GLU A 1 101 ? 22.688 4.643 -20.621 1.00 86.88 101 GLU A C 1
ATOM 728 O O . GLU A 1 101 ? 22.611 3.571 -20.015 1.00 86.88 101 GLU A O 1
ATOM 733 N N . GLY A 1 102 ? 23.651 4.885 -21.506 1.00 85.38 102 GLY A N 1
ATOM 734 C CA . GLY A 1 102 ? 24.698 3.925 -21.814 1.00 85.38 102 GLY A CA 1
ATOM 735 C C . GLY A 1 102 ? 25.639 4.412 -22.909 1.00 85.38 102 GLY A C 1
ATOM 736 O O . GLY A 1 102 ? 25.353 5.359 -23.636 1.00 85.38 102 GLY A O 1
ATOM 737 N N . ASN A 1 103 ? 26.780 3.735 -23.031 1.00 83.81 103 ASN A N 1
ATOM 738 C CA . ASN A 1 103 ? 27.820 4.044 -24.020 1.00 83.81 103 ASN A CA 1
ATOM 739 C C . ASN A 1 103 ? 27.824 3.079 -25.217 1.00 83.81 103 ASN A C 1
ATOM 741 O O . ASN A 1 103 ? 28.725 3.137 -26.050 1.00 83.81 103 ASN A O 1
ATOM 745 N N . SER A 1 104 ? 26.850 2.169 -25.294 1.00 81.12 104 SER A N 1
ATOM 746 C CA . SER A 1 104 ? 26.723 1.191 -26.374 1.00 81.12 104 SER A CA 1
ATOM 747 C C . SER A 1 104 ? 25.467 1.457 -27.192 1.00 81.12 104 SER A C 1
ATOM 749 O O . SER A 1 104 ? 24.378 1.549 -26.628 1.00 81.12 104 SER A O 1
ATOM 751 N N . LEU A 1 105 ? 25.612 1.512 -28.514 1.00 82.62 105 LEU A N 1
ATOM 752 C CA . LEU A 1 105 ? 24.498 1.646 -29.445 1.00 82.62 105 LEU A CA 1
ATOM 753 C C . LEU A 1 105 ? 24.293 0.312 -30.163 1.00 82.62 105 LEU A C 1
ATOM 755 O O . LEU A 1 105 ? 25.224 -0.213 -30.774 1.00 82.62 105 LEU A O 1
ATOM 759 N N . ALA A 1 106 ? 23.093 -0.255 -30.058 1.00 78.19 106 ALA A N 1
ATOM 760 C CA . ALA A 1 106 ? 22.744 -1.456 -30.804 1.00 78.19 106 ALA A CA 1
ATOM 761 C C . ALA A 1 106 ? 22.427 -1.071 -32.256 1.00 78.19 106 ALA A C 1
ATOM 763 O O . ALA A 1 106 ? 21.652 -0.145 -32.498 1.00 78.19 106 ALA A O 1
ATOM 764 N N . LEU A 1 107 ? 23.045 -1.769 -33.209 1.00 81.75 107 LEU A N 1
ATOM 765 C CA . LEU A 1 107 ? 22.777 -1.604 -34.634 1.00 81.75 107 LEU A CA 1
ATOM 766 C C . LEU A 1 107 ? 21.698 -2.601 -35.051 1.00 81.75 107 LEU A C 1
ATOM 768 O O . LEU A 1 107 ? 21.865 -3.805 -34.850 1.00 81.75 107 LEU A O 1
ATOM 772 N N . ASP A 1 108 ? 20.615 -2.106 -35.641 1.00 79.62 108 ASP A N 1
ATOM 773 C CA . ASP A 1 108 ? 19.587 -2.969 -36.210 1.00 79.62 108 ASP A CA 1
ATOM 774 C C . ASP A 1 108 ? 20.119 -3.638 -37.492 1.00 79.62 108 ASP A C 1
ATOM 776 O O . ASP A 1 108 ? 20.548 -2.964 -38.433 1.00 79.62 108 ASP A O 1
ATOM 780 N N . SER A 1 109 ? 20.145 -4.974 -37.516 1.00 77.81 109 SER A N 1
ATOM 781 C CA . SER A 1 109 ? 20.757 -5.757 -38.599 1.00 77.81 109 SER A CA 1
ATOM 782 C C . SER A 1 109 ? 19.950 -5.770 -39.899 1.00 77.81 109 SER A C 1
ATOM 784 O O . SER A 1 109 ? 20.508 -6.092 -40.947 1.00 77.81 109 SER A O 1
ATOM 786 N N . GLU A 1 110 ? 18.657 -5.438 -39.859 1.00 81.00 110 GLU A N 1
ATOM 787 C CA . GLU A 1 110 ? 17.815 -5.375 -41.060 1.00 81.00 110 GLU A CA 1
ATOM 788 C C . GLU A 1 110 ? 17.887 -3.993 -41.712 1.00 81.00 110 GLU A C 1
ATOM 790 O O . GLU A 1 110 ? 18.093 -3.872 -42.921 1.00 81.00 110 GLU A O 1
ATOM 795 N N . THR A 1 111 ? 17.785 -2.934 -40.914 1.00 81.12 111 THR A N 1
ATOM 796 C CA . THR A 1 111 ? 17.726 -1.546 -41.397 1.00 81.12 111 THR A CA 1
ATOM 797 C C . THR A 1 111 ? 19.089 -0.858 -41.461 1.00 81.12 111 THR A C 1
ATOM 799 O O . THR A 1 111 ? 19.179 0.230 -42.032 1.00 81.12 111 THR A O 1
ATOM 802 N N . HIS A 1 112 ? 20.143 -1.483 -40.913 1.00 82.94 112 HIS A N 1
ATOM 803 C CA . HIS A 1 112 ? 21.509 -0.945 -40.813 1.00 82.94 112 HIS A CA 1
ATOM 804 C C . HIS A 1 112 ? 21.562 0.453 -40.172 1.00 82.94 112 HIS A C 1
ATOM 806 O O . HIS A 1 112 ? 22.435 1.266 -40.482 1.00 82.94 112 HIS A O 1
ATOM 812 N N . GL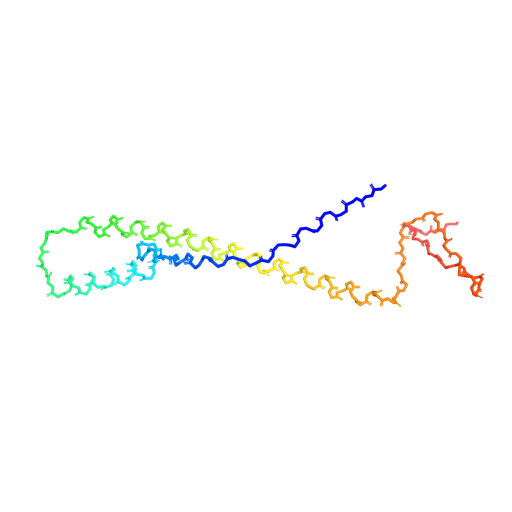N A 1 113 ? 20.620 0.744 -39.273 1.00 81.38 113 GLN A N 1
ATOM 813 C CA . GLN A 1 113 ? 20.491 2.029 -38.592 1.00 81.38 113 GLN A CA 1
ATOM 814 C C . GLN A 1 113 ? 20.632 1.853 -37.082 1.00 81.38 113 GLN A C 1
ATOM 816 O O . GLN A 1 113 ? 20.219 0.847 -36.508 1.00 81.38 113 GLN A O 1
ATOM 821 N N . ALA A 1 114 ? 21.238 2.849 -36.440 1.00 80.62 114 ALA A N 1
ATOM 822 C CA . ALA A 1 114 ? 21.375 2.917 -34.995 1.00 80.62 114 ALA A CA 1
ATOM 823 C C . ALA A 1 114 ? 20.807 4.256 -34.515 1.00 80.62 114 ALA A C 1
ATOM 825 O O . ALA A 1 114 ? 21.192 5.317 -35.010 1.00 80.62 114 ALA A O 1
ATOM 826 N N . THR A 1 115 ? 19.868 4.206 -33.575 1.00 80.50 115 THR A N 1
ATOM 827 C CA . THR A 1 115 ? 19.180 5.377 -33.024 1.00 80.50 115 THR A CA 1
ATOM 828 C C . THR A 1 115 ? 19.638 5.636 -31.596 1.00 80.50 115 THR A C 1
ATOM 830 O O . THR A 1 115 ? 19.646 4.740 -30.757 1.00 80.50 115 THR A O 1
ATOM 833 N N . GLY A 1 116 ? 20.007 6.884 -31.315 1.00 85.81 116 GLY A N 1
ATOM 834 C CA . GLY A 1 116 ? 20.403 7.356 -29.993 1.00 85.81 116 GLY A CA 1
ATOM 835 C C . GLY A 1 116 ? 20.014 8.816 -29.807 1.00 85.81 116 GLY A C 1
ATOM 836 O O . GLY A 1 116 ? 19.749 9.525 -30.778 1.00 85.81 116 GLY A O 1
ATOM 837 N N . ALA A 1 117 ? 19.969 9.257 -28.556 1.00 83.88 117 ALA A N 1
ATOM 838 C CA . ALA A 1 117 ? 19.709 10.642 -28.193 1.00 83.88 117 ALA A CA 1
ATOM 839 C C . ALA A 1 117 ? 20.751 11.096 -27.168 1.00 83.88 117 ALA A C 1
ATOM 841 O O . ALA A 1 117 ? 21.185 10.301 -26.336 1.00 83.88 117 ALA A O 1
ATOM 842 N N . PHE A 1 118 ? 21.134 12.369 -27.233 1.00 85.44 118 PHE A N 1
ATOM 843 C CA . PHE A 1 118 ? 21.971 13.010 -26.226 1.00 85.44 118 PHE A CA 1
ATOM 844 C C . PHE A 1 118 ? 21.113 14.006 -25.458 1.00 85.44 118 PHE A C 1
ATOM 846 O O . PHE A 1 118 ? 20.464 14.855 -26.068 1.00 85.44 118 PHE A O 1
ATOM 853 N N . ASP A 1 119 ? 21.115 13.890 -24.135 1.00 86.69 119 ASP A N 1
ATOM 854 C CA . ASP A 1 119 ? 20.572 14.916 -23.254 1.00 86.69 119 ASP A CA 1
ATOM 855 C C . ASP A 1 119 ? 21.722 15.846 -22.846 1.00 86.69 119 ASP A C 1
ATOM 857 O O . ASP A 1 119 ? 22.752 15.389 -22.343 1.00 86.69 119 ASP A O 1
ATOM 861 N N . LEU A 1 120 ? 21.586 17.141 -23.136 1.00 87.38 120 LEU A N 1
ATOM 862 C CA . LEU A 1 120 ? 22.573 18.157 -22.783 1.00 87.38 120 LEU A CA 1
ATOM 863 C C . LEU A 1 120 ? 21.980 19.077 -21.718 1.00 87.38 120 LEU A C 1
ATOM 865 O O . LEU A 1 120 ? 20.936 19.688 -21.922 1.00 87.38 120 LEU A O 1
ATOM 869 N N . ALA A 1 121 ? 22.708 19.263 -20.616 1.00 86.50 121 ALA A N 1
ATOM 870 C CA . ALA A 1 121 ? 22.289 20.130 -19.511 1.00 86.50 121 ALA A CA 1
ATOM 871 C C . ALA A 1 121 ? 22.232 21.635 -19.867 1.00 86.50 121 ALA A C 1
ATOM 873 O O . ALA A 1 121 ? 21.790 22.447 -19.056 1.00 86.50 121 ALA A O 1
ATOM 874 N N . GLY A 1 122 ? 22.692 22.030 -21.056 1.00 89.31 122 GLY A N 1
ATOM 875 C CA . GLY A 1 122 ? 22.679 23.407 -21.538 1.00 89.31 122 GLY A CA 1
ATOM 876 C C . GLY A 1 122 ? 22.905 23.483 -23.047 1.00 89.31 122 GLY A C 1
ATOM 877 O O . GLY A 1 122 ? 23.195 22.476 -23.694 1.00 89.31 122 GLY A O 1
A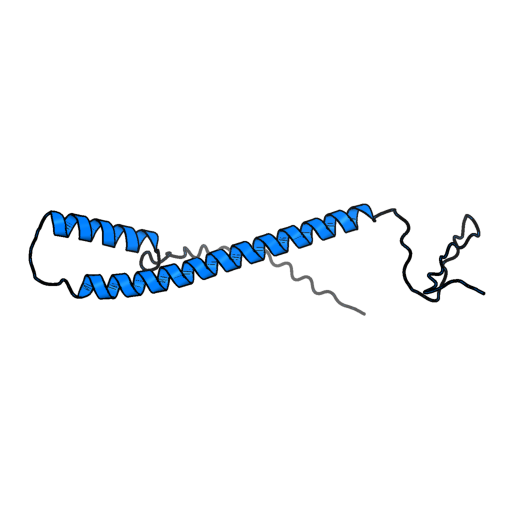TOM 878 N N . SER A 1 123 ? 22.765 24.684 -23.611 1.00 81.00 123 SER A N 1
ATOM 879 C CA . SER A 1 123 ? 22.961 24.924 -25.043 1.00 81.00 123 SER A CA 1
ATOM 880 C C . SER A 1 123 ? 24.373 24.527 -25.481 1.00 81.00 123 SER A C 1
ATOM 882 O O . SER A 1 123 ? 25.354 24.995 -24.902 1.00 81.00 123 SER A O 1
ATOM 884 N N . ALA A 1 124 ? 24.472 23.694 -26.519 1.00 68.44 124 ALA A N 1
ATOM 885 C CA . ALA A 1 124 ? 25.737 23.429 -27.197 1.00 68.44 124 ALA A CA 1
ATOM 886 C C . ALA A 1 124 ? 26.180 24.697 -27.949 1.00 68.44 124 ALA A C 1
ATOM 888 O O . ALA A 1 124 ? 25.382 25.270 -28.694 1.00 68.44 124 ALA A O 1
ATOM 889 N N . ALA A 1 125 ? 27.413 25.145 -27.699 1.00 57.09 125 ALA A N 1
ATOM 890 C CA . ALA A 1 125 ? 28.032 26.310 -28.335 1.00 57.09 125 ALA A CA 1
ATOM 891 C C . ALA A 1 125 ? 28.789 25.926 -29.611 1.00 57.09 125 ALA A C 1
ATOM 893 O O . ALA A 1 125 ? 29.376 24.818 -29.629 1.00 57.09 125 ALA A O 1
#

Secondary structure (DSSP, 8-state):
---------------------TTS-HHHHHHHHHHHHHHHHH----S-HHHHHHHHHHHHHHHHHHHHHHHHHHHHHHHHHHHHHHHHHHHTTTTS------S--PPPTTT---------SS---

Sequence (125 aa):
MISNVTSSTATGGTSASAKTDSATDPAAAQDRFLKLLVAQLNNQDPMNPLDNAQMTSQIAQINTVTGIQQLNETVKGLAGQFAAQQLMQGSAMVGRQVLVEGNSLALDSETHQATGAFDLAGSAA

Radius of gyration: 31.6 Å; Cα contacts (8 Å, |Δi|>4): 25; chains: 1; bounding box: 60×60×86 Å

Foldseek 3Di:
DDDDDDDDDDDDDDPPPPPPPCVLPLVSLVVVLVVVVVVCVVDVDPPDPPVSVVSVVVSVVSVVVVVVVVVVVVVVVVVVVVVVVVVVVVVVCVVPDDADDDDDWDQDPPVRDTDHDDDDPDDDD

Mean predicted aligned error: 18.16 Å

Nearest PDB structures (foldseek):
  4afl-assembly2_B  TM=3.070E-01  e=8.081E+00  Homo sapiens

Solvent-accessible surface area (backbone atoms only — not comparable to full-atom values): 8318 Å² total; per-residue (Å²): 139,86,84,83,84,80,83,86,78,83,89,79,94,72,86,74,75,74,75,73,61,72,84,75,39,65,66,54,54,51,52,50,50,52,51,49,54,52,43,50,75,74,50,87,69,90,86,65,75,66,60,60,58,58,50,50,52,51,47,54,52,49,50,50,53,52,49,51,49,52,50,51,52,51,52,51,50,50,52,51,51,50,52,52,52,52,49,52,58,52,56,71,43,64,95,51,94,76,91,71,95,75,94,76,80,71,67,40,86,88,78,75,47,67,84,85,86,84,89,68,100,60,86,86,128

pLDDT: mean 71.45, std 17.17, range [36.09, 94.75]